Protein AF-A0A381SLM5-F1 (afdb_monomer_lite)

Organism: NCBI:txid408172

Radius of gyration: 14.82 Å; chains: 1; bounding box: 44×28×35 Å

Sequence (134 aa):
MGAHTRVMLLDLLVERSQFGHGGNQEIIRPLAEAGSVEVLLLTPQMQSFEVGERAQSEGEVALTDDDVPHWDDEYGFWQECVVEISGNPVRFRRIAMPMHGDDELTAEWLERLGVDAVYCSGSRRNVSIWEDWM

Foldseek 3Di:
DFDAAEEEEEDCPQPDQDPCDDPNLVVCQVVVLRAEYEYAYEDQVQFDLVLLVVCLPVQWAQDDPVGGPPDDPVHDDDQKDWDQHNNHIYIYGYTYHHDPPDPVSNVVSCVVSVHPYYHYDDDPVVVPDDDPVD

pLDDT: mean 82.96, std 15.77, range [38.12, 96.62]

Secondary structure (DSSP, 8-state):
----EEEEEEE-----SSTT-THHHHHHHHHHHHS-EEEEEE-TTTS-HHHHHHHHHHS--BPPGGG-TT--TTS---SEEEEEETTEEEEEEEBPPP-S--HHHHHHHHHHHT-SEEEEE--TTGGGS--TT-

Structure (mmCIF, N/CA/C/O backbone):
data_AF-A0A381SLM5-F1
#
_entry.id   AF-A0A381SLM5-F1
#
loop_
_atom_site.group_PDB
_atom_site.id
_atom_site.type_symbol
_atom_site.label_atom_id
_atom_site.label_alt_id
_atom_site.label_comp_id
_atom_site.label_asym_id
_atom_site.label_entity_id
_atom_site.label_seq_id
_atom_site.pdbx_PDB_ins_code
_atom_site.Cartn_x
_atom_site.Cartn_y
_atom_site.Cartn_z
_atom_site.occupancy
_atom_site.B_iso_or_equiv
_atom_site.auth_seq_id
_atom_site.auth_comp_id
_atom_site.auth_asym_id
_atom_site.auth_atom_id
_atom_site.pdbx_PDB_model_num
ATOM 1 N N . MET A 1 1 ? -23.415 -6.378 8.366 1.00 38.12 1 MET A N 1
ATOM 2 C CA . MET A 1 1 ? -22.221 -6.601 7.528 1.00 38.12 1 MET A CA 1
ATOM 3 C C . MET A 1 1 ? -21.460 -5.296 7.552 1.00 38.12 1 MET A C 1
ATOM 5 O O . MET A 1 1 ? -21.987 -4.321 7.036 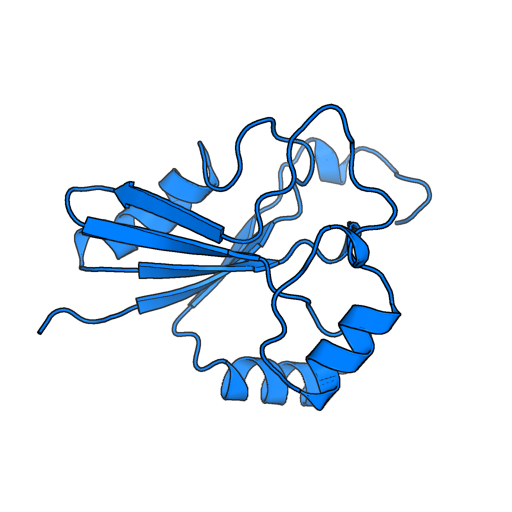1.00 38.12 1 MET A O 1
ATOM 9 N N . GLY A 1 2 ? -20.362 -5.230 8.309 1.00 47.19 2 GLY A N 1
ATOM 10 C CA . GLY A 1 2 ? -19.568 -4.002 8.418 1.00 47.19 2 GLY A CA 1
ATOM 11 C C . GLY A 1 2 ? -18.970 -3.645 7.060 1.00 47.19 2 GLY A C 1
ATOM 12 O O . GLY A 1 2 ? -18.698 -4.545 6.267 1.00 47.19 2 GLY A O 1
ATOM 13 N N . ALA A 1 3 ? -18.826 -2.353 6.777 1.00 56.94 3 ALA A N 1
ATOM 14 C CA . ALA A 1 3 ? -18.107 -1.906 5.594 1.00 56.94 3 ALA A CA 1
ATOM 15 C C . ALA A 1 3 ? -16.660 -2.421 5.678 1.00 56.94 3 ALA A C 1
ATOM 17 O O . ALA A 1 3 ? -16.006 -2.272 6.711 1.00 56.94 3 ALA A O 1
ATOM 18 N N . HIS A 1 4 ? -16.200 -3.084 4.619 1.00 83.31 4 HIS A N 1
ATOM 19 C CA . HIS A 1 4 ? -14.795 -3.426 4.442 1.00 83.31 4 HIS A CA 1
ATOM 20 C C . HIS A 1 4 ? -14.141 -2.232 3.757 1.00 83.31 4 HIS A C 1
ATOM 22 O O . HIS A 1 4 ? -14.304 -2.076 2.553 1.00 83.31 4 HIS A O 1
ATOM 28 N N . THR A 1 5 ? -13.477 -1.371 4.528 1.00 94.06 5 THR A N 1
ATOM 29 C CA . THR A 1 5 ? -12.797 -0.194 3.974 1.00 94.06 5 THR A CA 1
ATOM 30 C C . THR A 1 5 ? -11.428 -0.604 3.458 1.00 94.06 5 THR A C 1
ATOM 32 O O . THR A 1 5 ? -10.648 -1.212 4.194 1.00 94.06 5 THR A O 1
ATOM 35 N N . ARG A 1 6 ? -11.112 -0.246 2.219 1.00 95.69 6 ARG A N 1
ATOM 36 C CA . ARG A 1 6 ? -9.828 -0.524 1.586 1.00 95.69 6 ARG A CA 1
ATOM 37 C C . ARG A 1 6 ? -9.034 0.763 1.415 1.00 95.69 6 ARG A C 1
ATOM 39 O O . ARG A 1 6 ? -9.480 1.708 0.777 1.00 95.69 6 ARG A O 1
ATOM 46 N N . VAL A 1 7 ? -7.845 0.812 1.995 1.00 95.38 7 VAL A N 1
ATOM 47 C CA . VAL A 1 7 ? -7.025 2.022 2.087 1.00 95.38 7 VAL A CA 1
ATOM 48 C C . VAL A 1 7 ? -5.678 1.769 1.447 1.00 95.38 7 VAL A C 1
ATOM 50 O O . VAL A 1 7 ? -5.030 0.771 1.744 1.00 95.38 7 VAL A O 1
ATOM 53 N N . MET A 1 8 ? -5.220 2.698 0.620 1.00 94.88 8 MET A N 1
ATOM 54 C CA . MET A 1 8 ? -3.835 2.734 0.172 1.00 94.88 8 MET A CA 1
ATOM 55 C C . MET A 1 8 ? -3.019 3.630 1.099 1.00 94.88 8 MET A C 1
ATOM 57 O O . MET A 1 8 ? -3.410 4.767 1.356 1.00 94.88 8 MET A O 1
ATOM 61 N N . LEU A 1 9 ? -1.888 3.137 1.593 1.00 92.44 9 LEU A N 1
ATOM 62 C CA . LEU A 1 9 ? -0.962 3.899 2.423 1.00 92.44 9 LEU A CA 1
ATOM 63 C C . LEU A 1 9 ? 0.407 3.932 1.744 1.00 92.44 9 LEU A C 1
ATOM 65 O O . LEU A 1 9 ? 1.122 2.933 1.730 1.00 92.44 9 LEU A O 1
ATOM 69 N N . LEU A 1 10 ? 0.766 5.090 1.193 1.00 89.06 10 LEU A N 1
ATOM 70 C CA . LEU A 1 10 ? 2.112 5.359 0.704 1.00 89.06 10 LEU A CA 1
ATOM 71 C C . LEU A 1 10 ? 3.007 5.714 1.889 1.00 89.06 10 LEU A C 1
ATOM 73 O O . LEU A 1 10 ? 2.891 6.803 2.464 1.00 89.06 10 LEU A O 1
ATOM 77 N N . ASP A 1 11 ? 3.886 4.782 2.246 1.00 81.38 11 ASP A N 1
ATOM 78 C CA . ASP A 1 11 ? 4.796 4.913 3.374 1.00 81.38 11 ASP A CA 1
ATOM 79 C C . ASP A 1 11 ? 6.204 5.266 2.892 1.00 81.38 11 ASP A C 1
ATOM 81 O O . ASP A 1 11 ? 6.990 4.434 2.434 1.00 81.38 11 ASP A O 1
ATOM 85 N N . LEU A 1 12 ? 6.535 6.549 3.012 1.00 69.06 12 LEU A N 1
ATOM 86 C CA . LEU A 1 12 ? 7.863 7.053 2.674 1.00 69.06 12 LEU A CA 1
ATOM 87 C C . LEU A 1 12 ? 8.896 6.778 3.788 1.00 69.06 12 LEU A C 1
ATOM 89 O O . LEU A 1 12 ? 10.054 7.175 3.669 1.00 69.06 12 LEU A O 1
ATOM 93 N N . LEU A 1 13 ? 8.498 6.121 4.885 1.00 63.94 13 LEU A N 1
ATOM 94 C CA . LEU A 1 13 ? 9.314 5.855 6.072 1.00 63.94 13 LEU A CA 1
ATOM 95 C C . LEU A 1 13 ? 9.644 4.367 6.186 1.00 63.94 13 LEU A C 1
ATOM 97 O O . LEU A 1 13 ? 9.219 3.683 7.112 1.00 63.94 13 LEU A O 1
ATOM 101 N N . VAL A 1 14 ? 10.439 3.878 5.240 1.00 57.75 14 VAL A N 1
ATOM 102 C CA . VAL A 1 14 ? 10.862 2.472 5.157 1.00 57.75 14 VAL A CA 1
ATOM 103 C C . VAL A 1 14 ? 11.592 1.974 6.405 1.00 57.75 14 VAL A C 1
ATOM 105 O O . VAL A 1 14 ? 11.439 0.813 6.776 1.00 57.75 14 VAL A O 1
ATOM 108 N N . GLU A 1 15 ? 12.344 2.834 7.088 1.00 53.28 15 GLU A N 1
ATOM 109 C CA . GLU A 1 15 ? 13.226 2.434 8.188 1.00 53.28 15 GLU A CA 1
ATOM 110 C C . GLU A 1 15 ? 12.510 2.424 9.543 1.00 53.28 15 GLU A C 1
ATOM 112 O O . GLU A 1 15 ? 12.767 3.246 10.431 1.00 53.28 15 GLU A O 1
ATOM 117 N N . ARG A 1 16 ? 11.569 1.498 9.736 1.00 57.91 16 ARG A N 1
ATOM 118 C CA . ARG A 1 16 ? 11.053 1.206 11.078 1.00 57.91 16 ARG A CA 1
ATOM 119 C C . ARG A 1 16 ? 11.064 -0.281 11.356 1.00 57.91 16 ARG A C 1
ATOM 121 O O . ARG A 1 16 ? 10.565 -1.085 10.581 1.00 57.91 16 ARG A O 1
ATOM 128 N N . SER A 1 17 ? 11.513 -0.599 12.564 1.00 50.19 17 SER A N 1
ATOM 129 C CA . SER A 1 17 ? 11.622 -1.943 13.125 1.00 50.19 17 SER A CA 1
ATOM 130 C C . SER A 1 17 ? 10.312 -2.732 13.239 1.00 50.19 17 SER A C 1
ATOM 132 O O . SER A 1 17 ? 10.332 -3.884 13.672 1.00 50.19 17 SER A O 1
ATOM 134 N N . GLN A 1 18 ? 9.162 -2.133 12.903 1.00 53.09 18 GLN A N 1
ATOM 135 C CA . GLN A 1 18 ? 7.843 -2.739 13.073 1.00 53.09 18 GLN A CA 1
ATOM 136 C C . GLN A 1 18 ? 6.883 -2.322 11.948 1.00 53.09 18 GLN A C 1
ATOM 138 O O . GLN A 1 18 ? 6.315 -1.226 11.951 1.00 53.09 18 GLN A O 1
ATOM 143 N N . PHE A 1 19 ? 6.680 -3.231 10.994 1.00 54.81 19 PHE A N 1
ATOM 144 C CA . PHE A 1 19 ? 5.686 -3.124 9.927 1.00 54.81 19 PHE A CA 1
ATOM 145 C C . PHE A 1 19 ? 4.273 -2.884 10.483 1.00 54.81 19 PHE A C 1
ATOM 147 O O . PHE A 1 19 ? 3.822 -3.592 11.384 1.00 54.81 19 PHE A O 1
ATOM 154 N N . GLY A 1 20 ? 3.568 -1.877 9.953 1.00 55.00 20 GLY A N 1
ATOM 155 C CA . GLY A 1 20 ? 2.192 -1.574 10.361 1.00 55.00 20 GLY A CA 1
ATOM 156 C C . GLY A 1 20 ? 2.051 -1.153 11.829 1.00 55.00 20 GLY A C 1
ATOM 157 O O . GLY A 1 20 ? 1.003 -1.397 12.421 1.00 55.00 20 GLY A O 1
ATOM 158 N N . HIS A 1 21 ? 3.085 -0.559 12.440 1.00 66.25 21 HIS A N 1
ATOM 159 C CA . HIS A 1 21 ? 3.086 -0.146 13.850 1.00 66.25 21 HIS A CA 1
ATOM 160 C C . HIS A 1 21 ? 3.303 1.363 14.035 1.00 66.25 21 HIS A C 1
ATOM 162 O O . HIS A 1 21 ? 3.800 2.065 13.152 1.00 66.25 21 HIS A O 1
ATOM 168 N N . GLY A 1 22 ? 2.912 1.885 15.200 1.00 76.69 22 GLY A N 1
ATOM 169 C CA . GLY A 1 22 ? 3.027 3.311 15.516 1.00 76.69 22 GLY A CA 1
ATOM 170 C C . GLY A 1 22 ? 2.154 4.183 14.607 1.00 76.69 22 GLY A C 1
ATOM 171 O O . GLY A 1 22 ? 0.936 4.016 14.575 1.00 76.69 22 GLY A O 1
ATOM 172 N N . GLY A 1 23 ? 2.778 5.093 13.850 1.00 76.62 23 GLY A N 1
ATOM 173 C CA . GLY A 1 23 ? 2.083 6.105 13.039 1.00 76.62 23 GLY A CA 1
ATOM 174 C C . GLY A 1 23 ? 1.097 5.528 12.018 1.00 76.62 23 GLY A C 1
ATOM 175 O O . GLY A 1 23 ? 0.009 6.071 11.857 1.00 76.62 23 GLY A O 1
ATOM 176 N N . ASN A 1 24 ? 1.410 4.382 11.405 1.00 80.94 24 ASN A N 1
ATOM 177 C CA . ASN A 1 24 ? 0.503 3.744 10.443 1.00 80.94 24 ASN A CA 1
ATOM 178 C C . ASN A 1 24 ? -0.796 3.289 11.131 1.00 80.94 24 ASN A C 1
ATOM 180 O O . ASN A 1 24 ? -1.879 3.459 10.581 1.00 80.94 24 ASN A O 1
ATOM 184 N N . GLN A 1 25 ? -0.723 2.792 12.371 1.00 84.56 25 GLN A N 1
ATOM 185 C CA . GLN A 1 25 ? -1.923 2.440 13.140 1.00 84.56 25 GLN A CA 1
ATOM 186 C C . GLN A 1 25 ? -2.701 3.674 13.585 1.00 84.56 25 GLN A C 1
ATOM 188 O O . GLN A 1 25 ? -3.926 3.639 13.604 1.00 84.56 25 GLN A O 1
ATOM 193 N N . GLU A 1 26 ? -2.014 4.760 13.944 1.00 86.62 26 GLU A N 1
ATOM 194 C CA . GLU A 1 26 ? -2.664 6.021 14.319 1.00 86.62 26 GLU A CA 1
ATOM 195 C C . GLU A 1 26 ? -3.464 6.614 13.156 1.00 86.62 26 GLU A C 1
ATOM 197 O O . GLU A 1 26 ? -4.597 7.044 13.364 1.00 86.62 26 GLU A O 1
ATOM 202 N N . ILE A 1 27 ? -2.916 6.565 11.937 1.00 88.00 27 ILE A N 1
ATOM 203 C CA . ILE A 1 27 ? -3.592 7.025 10.716 1.00 88.00 27 ILE A CA 1
ATOM 204 C C . ILE A 1 27 ? -4.822 6.160 10.406 1.00 88.00 27 ILE A C 1
ATOM 206 O O . ILE A 1 27 ? -5.864 6.687 10.024 1.00 88.00 27 ILE A O 1
ATOM 210 N N . ILE A 1 28 ? -4.725 4.840 10.591 1.00 91.38 28 ILE A N 1
ATOM 211 C CA . ILE A 1 28 ? -5.800 3.895 10.247 1.00 91.38 28 ILE A CA 1
ATOM 212 C C . ILE A 1 28 ? -6.875 3.785 11.338 1.00 91.38 28 ILE A C 1
ATOM 214 O O . ILE A 1 28 ? -8.017 3.428 11.042 1.00 91.38 28 ILE A O 1
ATOM 218 N N . ARG A 1 29 ? -6.559 4.122 12.595 1.00 92.00 29 ARG A N 1
ATOM 219 C CA . ARG A 1 29 ? -7.461 3.971 13.749 1.00 92.00 29 ARG A CA 1
ATOM 220 C C . ARG A 1 29 ? -8.872 4.538 13.533 1.00 92.00 29 ARG A C 1
ATOM 222 O O . ARG A 1 29 ? -9.808 3.802 13.835 1.00 92.00 29 ARG A O 1
ATOM 229 N N . PRO A 1 30 ? -9.076 5.756 12.989 1.00 92.06 30 PRO A N 1
ATOM 230 C CA . PRO A 1 30 ? -10.426 6.286 12.782 1.00 92.06 30 PRO A CA 1
ATOM 231 C C . PRO A 1 30 ? -11.276 5.428 11.834 1.00 92.06 30 PRO A C 1
ATOM 233 O O . PRO A 1 30 ? -12.484 5.312 12.018 1.00 92.06 30 PRO A O 1
ATOM 236 N N . LEU A 1 31 ? -10.652 4.795 10.835 1.00 92.56 31 LEU A N 1
ATOM 237 C CA . LEU A 1 31 ? -11.336 3.877 9.922 1.00 92.56 31 LEU A CA 1
ATOM 238 C C . LEU A 1 31 ? -11.599 2.526 10.596 1.00 92.56 31 LEU A C 1
ATOM 240 O O . LEU A 1 31 ? -12.683 1.965 10.448 1.00 92.56 31 LEU A O 1
ATOM 244 N N . ALA A 1 32 ? -10.639 2.040 11.387 1.00 92.75 32 ALA A N 1
ATOM 245 C CA . ALA A 1 32 ? -10.769 0.795 12.140 1.00 92.75 32 ALA A CA 1
ATOM 246 C C . ALA A 1 32 ? -11.846 0.861 13.237 1.00 92.75 32 ALA A C 1
ATOM 248 O O . ALA A 1 32 ? -12.441 -0.152 13.583 1.00 92.75 32 ALA A O 1
ATOM 249 N N . GLU A 1 33 ? -12.147 2.042 13.781 1.00 92.88 33 GLU A N 1
ATOM 250 C CA . GLU A 1 33 ? -13.271 2.237 14.709 1.00 92.88 33 GLU A CA 1
ATOM 251 C C . GLU A 1 33 ? -14.636 2.028 14.036 1.00 92.88 33 GLU A C 1
ATOM 253 O O . GLU A 1 33 ? -15.592 1.617 14.695 1.00 92.88 33 GLU A O 1
ATOM 258 N N . ALA A 1 34 ? -14.729 2.268 12.724 1.00 90.38 34 ALA A N 1
ATOM 259 C CA . ALA A 1 34 ? -15.959 2.106 11.952 1.00 90.38 34 ALA A CA 1
ATOM 260 C C . ALA A 1 34 ? -16.169 0.675 11.420 1.00 90.38 34 ALA A C 1
ATOM 262 O O . ALA A 1 34 ? -17.298 0.304 11.087 1.00 90.38 34 ALA A O 1
ATOM 263 N N . GLY A 1 35 ? -15.113 -0.140 11.339 1.00 90.88 35 GLY A N 1
ATOM 264 C CA . GLY A 1 35 ? -15.188 -1.510 10.839 1.00 90.88 35 GLY A CA 1
ATOM 265 C C . GLY A 1 35 ? -13.825 -2.118 10.518 1.00 90.88 35 GLY A C 1
ATOM 266 O O . GLY A 1 35 ? -12.779 -1.586 10.876 1.00 90.88 35 GLY A O 1
ATOM 267 N N . SER A 1 36 ? -13.832 -3.265 9.841 1.00 92.25 36 SER A N 1
ATOM 268 C CA . SER A 1 36 ? -12.602 -3.906 9.366 1.00 92.25 36 SER A CA 1
ATOM 269 C C . SER A 1 36 ? -11.964 -3.106 8.233 1.00 92.25 36 SER A C 1
ATOM 271 O O . SER A 1 36 ? -12.673 -2.671 7.321 1.00 92.25 36 SER A O 1
ATOM 273 N N . VAL A 1 37 ? -10.636 -3.002 8.248 1.00 95.12 37 VAL A N 1
ATOM 274 C CA . VAL A 1 37 ? -9.873 -2.248 7.246 1.00 95.12 37 VAL A CA 1
ATOM 275 C C . VAL A 1 37 ? -8.842 -3.150 6.579 1.00 95.12 37 VAL A C 1
ATOM 277 O O . VAL A 1 37 ? -8.137 -3.914 7.242 1.00 95.12 37 VAL A O 1
ATOM 280 N N . GLU A 1 38 ? -8.731 -3.043 5.263 1.00 95.88 38 GLU A N 1
ATOM 281 C CA . GLU A 1 38 ? -7.588 -3.537 4.508 1.00 95.88 38 GLU A CA 1
ATOM 282 C C . GLU A 1 38 ? -6.685 -2.362 4.134 1.00 95.88 38 GLU A C 1
ATOM 284 O O . GLU A 1 38 ? -7.149 -1.360 3.599 1.00 95.88 38 GLU A O 1
ATOM 289 N N . VAL A 1 39 ? -5.392 -2.493 4.410 1.00 94.81 39 VAL A N 1
ATOM 290 C CA . VAL A 1 39 ? -4.369 -1.496 4.107 1.00 94.81 39 VAL A CA 1
ATOM 291 C C . VAL A 1 39 ? -3.409 -2.073 3.076 1.00 94.81 39 VAL A C 1
ATOM 293 O O . VAL A 1 39 ? -2.700 -3.041 3.353 1.00 94.81 39 VAL A O 1
ATOM 296 N N . LEU A 1 40 ? -3.367 -1.457 1.899 1.00 95.31 40 LEU A N 1
ATOM 297 C CA . LEU A 1 40 ? -2.364 -1.689 0.867 1.00 95.31 40 LEU A CA 1
ATOM 298 C C . LEU A 1 40 ? -1.192 -0.743 1.127 1.00 95.31 40 LEU A C 1
ATOM 300 O O . LEU A 1 40 ? -1.296 0.461 0.892 1.00 95.31 40 LEU A O 1
ATOM 304 N N . LEU A 1 41 ? -0.102 -1.276 1.668 1.00 91.81 41 LEU A N 1
ATOM 305 C CA . LEU A 1 41 ? 1.100 -0.510 1.966 1.00 91.81 41 LEU A CA 1
ATOM 306 C C . LEU A 1 41 ? 2.004 -0.453 0.735 1.00 91.81 41 LEU A C 1
ATOM 308 O O . LEU A 1 41 ? 2.396 -1.499 0.212 1.00 91.81 41 LEU A O 1
ATOM 312 N N . LEU A 1 42 ? 2.376 0.759 0.332 1.00 91.00 42 LEU A N 1
ATOM 313 C CA . LEU A 1 42 ? 3.327 1.012 -0.744 1.00 91.00 42 LEU A CA 1
ATOM 314 C C . LEU A 1 42 ? 4.645 1.530 -0.178 1.00 91.00 42 LEU A C 1
ATOM 316 O O . LEU A 1 42 ? 4.653 2.473 0.613 1.00 91.00 42 LEU A O 1
ATOM 320 N N . THR A 1 43 ? 5.749 0.948 -0.641 1.00 87.25 43 THR A N 1
ATOM 321 C CA . THR A 1 43 ? 7.119 1.409 -0.367 1.00 87.25 43 THR A CA 1
ATOM 322 C C . THR A 1 43 ? 7.927 1.432 -1.672 1.00 87.25 43 THR A C 1
ATOM 324 O O . THR A 1 43 ? 8.822 0.598 -1.845 1.00 87.25 43 THR A O 1
ATOM 327 N N . PRO A 1 44 ? 7.591 2.330 -2.624 1.00 86.94 44 PRO A N 1
ATOM 328 C CA . PRO A 1 44 ? 8.159 2.333 -3.976 1.00 86.94 44 PRO A CA 1
ATOM 329 C C . PRO A 1 44 ? 9.680 2.546 -4.022 1.00 86.94 44 PRO A C 1
ATOM 331 O O . PRO A 1 44 ? 10.342 2.113 -4.953 1.00 86.94 44 PRO A O 1
ATOM 334 N N . GLN A 1 45 ? 10.261 3.174 -3.005 1.00 82.56 45 GLN A N 1
ATOM 335 C CA . GLN A 1 45 ? 11.706 3.365 -2.885 1.00 82.56 45 GLN A CA 1
ATOM 336 C C . GLN A 1 45 ? 12.475 2.063 -2.600 1.00 82.56 45 GLN A C 1
ATOM 338 O O . GLN A 1 45 ? 13.686 2.024 -2.782 1.00 82.56 45 GLN A O 1
ATOM 343 N N . MET A 1 46 ? 11.790 1.004 -2.149 1.00 85.56 46 MET A N 1
ATOM 344 C CA . MET A 1 46 ? 12.421 -0.292 -1.866 1.00 85.56 46 MET A CA 1
ATOM 345 C C . MET A 1 46 ? 12.266 -1.292 -2.987 1.00 85.56 46 MET A C 1
ATOM 347 O O . MET A 1 46 ? 13.038 -2.242 -3.036 1.00 85.56 46 MET A O 1
ATOM 351 N N . GLN A 1 47 ? 11.249 -1.128 -3.829 1.00 90.56 47 GLN A N 1
ATOM 352 C CA . GLN A 1 47 ? 10.909 -2.127 -4.827 1.00 90.56 47 GLN A CA 1
ATOM 353 C C . GLN A 1 47 ? 11.824 -2.041 -6.052 1.00 90.56 47 GLN A C 1
ATOM 355 O O . GLN A 1 47 ? 12.342 -0.981 -6.405 1.00 90.56 47 GLN A O 1
ATOM 360 N N . SER A 1 48 ? 11.965 -3.158 -6.753 1.00 93.19 48 SER A N 1
ATOM 361 C CA . SER A 1 48 ? 12.616 -3.198 -8.054 1.00 93.19 48 SER A CA 1
ATOM 362 C C . SER A 1 48 ? 11.761 -2.527 -9.140 1.00 93.19 48 SER A C 1
ATOM 364 O O . SER A 1 48 ? 10.538 -2.391 -9.040 1.00 93.19 48 SER A O 1
ATOM 366 N N . PHE A 1 49 ? 12.409 -2.134 -10.238 1.00 92.50 49 PHE A N 1
ATOM 367 C CA . PHE A 1 49 ? 11.699 -1.656 -11.425 1.00 92.50 49 PHE A CA 1
ATOM 368 C C . PHE A 1 49 ? 10.812 -2.758 -12.038 1.00 92.50 49 PHE A C 1
ATOM 370 O O . PHE A 1 49 ? 9.687 -2.493 -12.451 1.00 92.50 49 PHE A O 1
ATOM 377 N N . GLU A 1 50 ? 11.283 -4.010 -12.027 1.00 94.88 50 GLU A N 1
ATOM 378 C CA . GLU A 1 50 ? 10.578 -5.165 -12.600 1.00 94.88 50 GLU A CA 1
ATOM 379 C C . GLU A 1 50 ? 9.218 -5.413 -11.937 1.00 94.88 50 GLU A C 1
ATOM 381 O O . GLU A 1 50 ? 8.216 -5.608 -12.628 1.00 94.88 50 GLU A O 1
ATOM 386 N N . VAL A 1 51 ? 9.140 -5.350 -10.605 1.00 95.88 51 VAL A N 1
ATOM 387 C CA . VAL A 1 51 ? 7.850 -5.516 -9.924 1.00 95.88 51 VAL A CA 1
ATOM 388 C C . VAL A 1 51 ? 6.920 -4.316 -10.153 1.00 95.88 51 VAL A C 1
ATOM 390 O O . VAL A 1 51 ? 5.700 -4.470 -10.147 1.00 95.88 51 VAL A O 1
ATOM 393 N N . GLY A 1 52 ? 7.476 -3.134 -10.444 1.00 94.88 52 GLY A N 1
ATOM 394 C CA . GLY A 1 52 ? 6.711 -1.957 -10.864 1.00 94.88 52 GLY A CA 1
ATOM 395 C C . GLY A 1 52 ? 6.027 -2.138 -12.224 1.00 94.88 52 GLY A C 1
ATOM 396 O O . GLY A 1 52 ? 4.853 -1.793 -12.370 1.00 94.88 52 GLY A O 1
ATOM 397 N N . GLU A 1 53 ? 6.711 -2.745 -13.199 1.00 94.12 53 GLU A N 1
ATOM 398 C CA . GLU A 1 53 ? 6.119 -3.131 -14.495 1.00 94.12 53 GLU A CA 1
ATOM 399 C C . GLU A 1 53 ? 4.965 -4.122 -14.321 1.00 94.12 53 GLU A C 1
ATOM 401 O O . GLU A 1 53 ? 3.898 -4.011 -14.941 1.00 94.12 53 GLU A O 1
ATOM 406 N N . ARG A 1 54 ? 5.170 -5.102 -13.436 1.00 95.25 54 ARG A N 1
ATOM 407 C CA . ARG A 1 54 ? 4.147 -6.091 -13.097 1.00 95.25 54 ARG A CA 1
ATOM 408 C C . ARG A 1 54 ? 2.946 -5.421 -12.441 1.00 95.25 54 ARG A C 1
ATOM 410 O O . ARG A 1 54 ? 1.826 -5.675 -12.860 1.00 95.25 54 ARG A O 1
ATOM 417 N N . ALA A 1 55 ? 3.150 -4.508 -11.491 1.00 95.25 55 ALA A N 1
ATOM 418 C CA . ALA A 1 55 ? 2.058 -3.749 -10.877 1.00 95.25 55 ALA A CA 1
ATOM 419 C C . ALA A 1 55 ? 1.259 -2.938 -11.910 1.00 95.25 55 ALA A C 1
ATOM 421 O O . ALA A 1 55 ? 0.029 -2.938 -11.880 1.00 95.25 55 ALA A O 1
ATOM 422 N N . GLN A 1 56 ? 1.936 -2.302 -12.871 1.00 93.12 56 GLN A N 1
ATOM 423 C CA . GLN A 1 56 ? 1.268 -1.544 -13.931 1.00 93.12 56 GLN A CA 1
ATOM 424 C C . GLN A 1 56 ? 0.359 -2.425 -14.803 1.00 93.12 56 GLN A C 1
ATOM 426 O O . GLN A 1 56 ? -0.760 -2.034 -15.146 1.00 93.12 56 GLN A O 1
ATOM 431 N N . SER A 1 57 ? 0.836 -3.611 -15.179 1.00 91.75 57 SER A N 1
ATOM 432 C CA . SER A 1 57 ? 0.124 -4.517 -16.087 1.00 91.75 57 SER A CA 1
ATOM 433 C C . SER A 1 57 ? -0.920 -5.377 -15.356 1.00 91.75 57 SER A C 1
ATOM 435 O O . SER A 1 57 ? -2.100 -5.412 -15.728 1.00 91.75 57 SER A O 1
ATOM 437 N N . GLU A 1 58 ? -0.523 -6.023 -14.266 1.00 93.88 58 GLU A N 1
ATOM 438 C CA . GLU A 1 58 ? -1.316 -6.989 -13.499 1.00 93.88 58 GLU A CA 1
ATOM 439 C C . GLU A 1 58 ? -2.220 -6.323 -12.444 1.00 93.88 58 GLU A C 1
ATOM 441 O O . GLU A 1 58 ? -3.258 -6.881 -12.079 1.00 93.88 58 GLU A O 1
ATOM 446 N N . GLY A 1 59 ? -1.916 -5.090 -12.026 1.00 93.88 59 GLY A N 1
ATOM 447 C CA . GLY A 1 59 ? -2.668 -4.345 -11.019 1.00 93.88 59 GLY A CA 1
ATOM 448 C C . GLY A 1 59 ? -2.148 -4.605 -9.608 1.00 93.88 59 GLY A C 1
ATOM 449 O O . GLY A 1 59 ? -1.137 -4.047 -9.184 1.00 93.88 59 GLY A O 1
ATOM 450 N N . GLU A 1 60 ? -2.865 -5.433 -8.854 1.00 95.19 60 GLU A N 1
ATOM 451 C CA . GLU A 1 60 ? -2.508 -5.756 -7.475 1.00 95.19 60 GLU A CA 1
ATOM 452 C C . GLU A 1 60 ? -1.458 -6.871 -7.420 1.00 95.19 60 GLU A C 1
ATOM 454 O O . GLU A 1 60 ? -1.785 -8.053 -7.519 1.00 95.19 60 GLU A O 1
ATOM 459 N N . VAL A 1 61 ? -0.198 -6.492 -7.222 1.00 96.62 61 VAL A N 1
ATOM 460 C CA . VAL A 1 61 ? 0.923 -7.433 -7.107 1.00 96.62 61 VAL A CA 1
ATOM 461 C C . VAL A 1 61 ? 1.478 -7.375 -5.692 1.00 96.62 61 VAL A C 1
ATOM 463 O O . VAL A 1 61 ? 1.943 -6.326 -5.255 1.00 96.62 61 VAL A O 1
ATOM 466 N N . ALA A 1 62 ? 1.420 -8.488 -4.959 1.00 95.50 62 ALA A N 1
ATOM 467 C CA . ALA A 1 62 ? 2.041 -8.581 -3.640 1.00 95.50 62 ALA A CA 1
ATOM 468 C C . ALA A 1 62 ? 3.569 -8.536 -3.768 1.00 95.50 62 ALA A C 1
ATOM 470 O O . ALA A 1 62 ? 4.120 -9.238 -4.612 1.00 95.50 62 ALA A O 1
ATOM 471 N N . LEU A 1 63 ? 4.226 -7.740 -2.921 1.00 94.06 63 LEU A N 1
ATOM 472 C CA . LEU A 1 63 ? 5.690 -7.694 -2.861 1.00 94.06 63 LEU A CA 1
ATOM 473 C C . LEU A 1 63 ? 6.232 -8.911 -2.112 1.00 94.06 63 LEU A C 1
ATOM 475 O O . LEU A 1 63 ? 5.744 -9.226 -1.021 1.00 94.06 63 LEU A O 1
ATOM 479 N N . THR A 1 64 ? 7.276 -9.528 -2.651 1.00 93.88 64 THR A N 1
ATOM 480 C CA . THR A 1 64 ? 8.121 -10.492 -1.936 1.00 93.88 64 THR A CA 1
ATOM 481 C C . THR A 1 64 ? 9.449 -9.858 -1.520 1.00 93.88 64 THR A C 1
ATOM 483 O O . THR A 1 64 ? 9.748 -8.717 -1.868 1.00 93.88 64 THR A O 1
ATOM 486 N N . ASP A 1 65 ? 10.245 -10.589 -0.747 1.00 91.00 65 ASP A N 1
ATOM 487 C CA . ASP A 1 65 ? 11.616 -10.214 -0.388 1.00 91.00 65 ASP A CA 1
ATOM 488 C C . ASP A 1 65 ? 12.518 -10.070 -1.626 1.00 91.00 65 ASP A C 1
ATOM 490 O O . ASP A 1 65 ? 13.274 -9.107 -1.723 1.00 91.00 65 ASP A O 1
ATOM 494 N N . ASP A 1 66 ? 12.356 -10.947 -2.621 1.00 93.06 66 ASP A N 1
ATOM 495 C CA . ASP A 1 66 ? 13.055 -10.841 -3.914 1.00 93.06 66 ASP A CA 1
ATOM 496 C C . ASP A 1 66 ? 12.761 -9.525 -4.667 1.00 93.06 66 ASP A C 1
ATOM 498 O O . ASP A 1 66 ? 13.580 -9.053 -5.460 1.00 93.06 66 ASP A O 1
ATOM 502 N N . ASP A 1 67 ? 11.602 -8.907 -4.418 1.00 94.25 67 ASP A N 1
ATOM 503 C CA . ASP A 1 67 ? 11.185 -7.677 -5.089 1.00 94.25 67 ASP A CA 1
ATOM 504 C C . ASP A 1 67 ? 11.788 -6.414 -4.449 1.00 94.25 67 ASP A C 1
ATOM 506 O O . ASP A 1 67 ? 11.620 -5.325 -5.004 1.00 94.25 67 ASP A O 1
ATOM 510 N N . VAL A 1 68 ? 12.475 -6.526 -3.302 1.00 90.50 68 VAL A N 1
ATOM 511 C CA . VAL A 1 68 ? 13.027 -5.395 -2.537 1.00 90.50 68 VAL A CA 1
ATOM 512 C C . VAL A 1 68 ? 14.559 -5.463 -2.401 1.00 90.50 68 VAL A C 1
ATOM 514 O O . VAL A 1 68 ? 15.085 -5.709 -1.318 1.00 90.50 68 VAL A O 1
ATOM 517 N N . PRO A 1 69 ? 15.325 -5.203 -3.478 1.00 88.69 69 PRO A N 1
ATOM 518 C CA . PRO A 1 69 ? 16.767 -5.491 -3.543 1.00 88.69 69 PRO A CA 1
ATOM 519 C C . PRO A 1 69 ? 17.642 -4.690 -2.566 1.00 88.69 69 PRO A C 1
ATOM 521 O O . PRO A 1 69 ? 18.821 -5.000 -2.398 1.00 88.69 69 PRO A O 1
ATOM 524 N N . HIS A 1 70 ? 17.093 -3.640 -1.957 1.00 82.81 70 HIS A N 1
ATOM 525 C CA . HIS A 1 70 ? 17.782 -2.776 -0.998 1.00 82.81 70 HIS A CA 1
ATOM 526 C C . HIS A 1 70 ? 17.230 -2.915 0.423 1.00 82.81 70 HIS A C 1
ATOM 528 O O . HIS A 1 70 ? 17.453 -2.035 1.251 1.00 82.81 70 HIS A O 1
ATOM 534 N N . TRP A 1 71 ? 16.474 -3.982 0.698 1.00 83.81 71 TRP A N 1
ATOM 535 C CA . TRP A 1 71 ? 15.933 -4.240 2.025 1.00 83.81 71 TRP A CA 1
ATOM 536 C C . TRP A 1 71 ? 17.042 -4.365 3.073 1.00 83.81 71 TRP A C 1
ATOM 538 O O . TRP A 1 71 ? 18.076 -4.985 2.836 1.00 83.81 71 TRP A O 1
ATOM 548 N N . ASP A 1 72 ? 16.815 -3.755 4.234 1.00 78.25 72 ASP A N 1
ATOM 549 C CA . ASP A 1 72 ? 17.718 -3.859 5.372 1.00 78.25 72 ASP A CA 1
ATOM 550 C C . ASP A 1 72 ? 17.446 -5.165 6.131 1.00 78.25 72 ASP A C 1
ATOM 552 O O . ASP A 1 72 ? 16.422 -5.310 6.808 1.00 78.25 72 ASP A O 1
ATOM 556 N N . ASP A 1 73 ? 18.380 -6.110 6.022 1.00 76.69 73 ASP A N 1
ATOM 557 C CA . ASP A 1 73 ? 18.322 -7.421 6.676 1.00 76.69 73 ASP A CA 1
ATOM 558 C C . ASP A 1 73 ? 18.384 -7.348 8.216 1.00 76.69 73 ASP A C 1
ATOM 560 O O . ASP A 1 73 ? 18.183 -8.366 8.888 1.00 76.69 73 ASP A O 1
ATOM 564 N N . GLU A 1 74 ? 18.620 -6.170 8.813 1.00 76.38 74 GLU A N 1
ATOM 565 C CA . GLU A 1 74 ? 18.423 -5.970 10.255 1.00 76.38 74 GLU A CA 1
ATOM 566 C C . GLU A 1 74 ? 16.964 -6.220 10.684 1.00 76.38 74 GLU A C 1
ATOM 568 O O . GLU A 1 74 ? 16.704 -6.559 11.846 1.00 76.38 74 GLU A O 1
ATOM 573 N N . TYR A 1 75 ? 16.007 -6.118 9.753 1.00 73.88 75 TYR A N 1
ATOM 574 C CA . TYR A 1 75 ? 14.586 -6.344 9.997 1.00 73.88 75 TYR A CA 1
ATOM 575 C C . TYR A 1 75 ? 14.004 -7.398 9.058 1.00 73.88 75 TYR A C 1
ATOM 577 O O . TYR A 1 75 ? 14.264 -7.420 7.859 1.00 73.88 75 TYR A O 1
ATOM 585 N N . GLY A 1 76 ? 13.122 -8.248 9.592 1.00 79.62 76 GLY A N 1
ATOM 586 C CA . GLY A 1 76 ? 12.399 -9.214 8.769 1.00 79.62 76 GLY A CA 1
ATOM 587 C C . GLY A 1 76 ? 11.524 -8.523 7.721 1.00 79.62 76 GLY A C 1
ATOM 588 O O . GLY A 1 76 ? 10.853 -7.534 8.010 1.00 79.62 76 GLY A O 1
ATOM 589 N N . PHE A 1 77 ? 11.489 -9.062 6.507 1.00 84.88 77 PHE A N 1
ATOM 590 C CA . PHE A 1 77 ? 10.492 -8.660 5.526 1.00 84.88 77 PHE A CA 1
ATOM 591 C C . PHE A 1 77 ? 9.122 -9.249 5.901 1.00 84.88 77 PHE A C 1
ATOM 593 O O . PHE A 1 77 ? 8.990 -10.447 6.161 1.00 84.88 77 PHE A O 1
ATOM 600 N N . TRP A 1 78 ? 8.081 -8.413 5.911 1.00 86.19 78 TRP A N 1
ATOM 601 C CA . TRP A 1 78 ? 6.696 -8.849 6.111 1.00 86.19 78 TRP A CA 1
ATOM 602 C C . TRP A 1 78 ? 5.851 -8.472 4.901 1.00 86.19 78 TRP A C 1
ATOM 604 O O . TRP A 1 78 ? 5.546 -7.296 4.697 1.00 86.19 78 TRP A O 1
ATOM 614 N N . GLN A 1 79 ? 5.433 -9.482 4.139 1.00 90.00 79 GLN A N 1
ATOM 615 C CA . GLN A 1 79 ? 4.488 -9.319 3.035 1.00 90.00 79 GLN A CA 1
ATOM 616 C C . GLN A 1 79 ? 3.094 -8.927 3.543 1.00 90.00 79 GLN A C 1
ATOM 618 O O . GLN A 1 79 ? 2.449 -8.042 2.982 1.00 90.00 79 GLN A O 1
ATOM 623 N N . GLU A 1 80 ? 2.618 -9.566 4.614 1.00 92.06 80 GLU A N 1
ATOM 624 C CA . GLU A 1 80 ? 1.345 -9.228 5.246 1.00 92.06 80 GLU A CA 1
ATOM 625 C C . GLU A 1 80 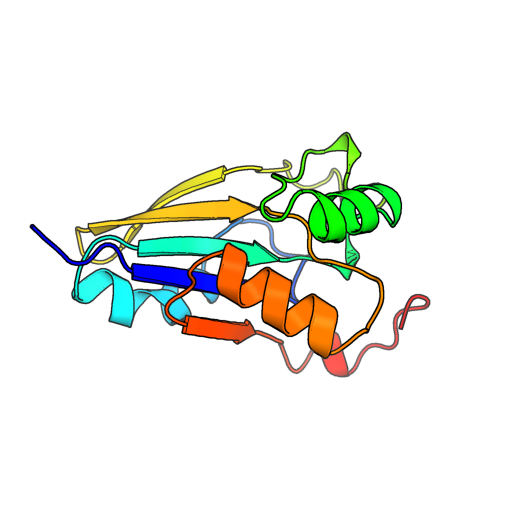? 1.377 -9.397 6.765 1.00 92.06 80 GLU A C 1
ATOM 627 O O . GLU A 1 80 ? 2.151 -10.182 7.315 1.00 92.06 80 GLU A O 1
ATOM 632 N N . CYS A 1 81 ? 0.492 -8.675 7.450 1.00 89.12 81 CYS A N 1
ATOM 633 C CA . CYS A 1 81 ? 0.173 -8.923 8.849 1.00 89.12 81 CYS A CA 1
ATOM 634 C C . CYS A 1 81 ? -1.276 -8.525 9.156 1.00 89.12 81 CYS A C 1
ATOM 636 O O . CYS A 1 81 ? -1.899 -7.741 8.437 1.00 89.12 81 CYS A O 1
ATOM 638 N N . VAL A 1 82 ? -1.823 -9.065 10.244 1.00 92.00 82 VAL A N 1
ATOM 639 C CA . VAL A 1 82 ? -3.126 -8.655 10.776 1.00 92.00 82 VAL A CA 1
ATOM 640 C C . VAL A 1 82 ? -2.923 -8.150 12.193 1.00 92.00 82 VAL A C 1
ATOM 642 O O . VAL A 1 82 ? -2.305 -8.824 13.015 1.00 92.00 82 VAL A O 1
ATOM 645 N N . VAL A 1 83 ? -3.456 -6.966 12.470 1.00 91.00 83 VAL A N 1
ATOM 646 C CA . VAL A 1 83 ? -3.404 -6.321 13.781 1.00 91.00 83 VAL A CA 1
ATOM 647 C C . VAL A 1 83 ? -4.825 -6.001 14.219 1.00 91.00 83 VAL A C 1
ATOM 649 O O . VAL A 1 83 ? -5.656 -5.597 13.410 1.00 91.00 83 VAL A O 1
ATOM 652 N N . GLU A 1 84 ? -5.122 -6.175 15.502 1.00 92.19 84 GLU A N 1
ATOM 653 C CA . GLU A 1 84 ? -6.381 -5.701 16.073 1.00 92.19 84 GLU A CA 1
ATOM 654 C C . GLU A 1 84 ? -6.253 -4.216 16.439 1.00 92.19 84 GLU A C 1
ATOM 656 O O . GLU A 1 84 ? -5.395 -3.836 17.238 1.00 92.19 84 GLU A O 1
ATOM 661 N N . ILE A 1 85 ? -7.104 -3.368 15.859 1.00 91.19 85 ILE A N 1
ATOM 662 C CA . ILE A 1 85 ? -7.173 -1.936 16.166 1.00 91.19 85 ILE A CA 1
ATOM 663 C C . ILE A 1 85 ? -8.613 -1.607 16.545 1.00 91.19 85 ILE A C 1
ATOM 665 O O . ILE A 1 85 ? -9.541 -1.853 15.781 1.00 91.19 85 ILE A O 1
ATOM 669 N N . SER A 1 86 ? -8.803 -1.059 17.748 1.00 90.31 86 SER A N 1
ATOM 670 C CA . SER A 1 86 ? -10.128 -0.693 18.272 1.00 90.31 86 SER A CA 1
ATOM 671 C C . SER A 1 86 ? -11.142 -1.856 18.259 1.00 90.31 86 SER A C 1
ATOM 673 O O . SER A 1 86 ? -12.334 -1.641 18.066 1.00 90.31 86 SER A O 1
ATOM 675 N N . GLY A 1 87 ? -10.671 -3.094 18.464 1.00 91.38 87 GLY A N 1
ATOM 676 C CA . GLY A 1 87 ? -11.502 -4.304 18.462 1.00 91.38 87 GLY A CA 1
ATOM 677 C C . GLY A 1 87 ? -11.861 -4.845 17.074 1.00 91.38 87 GLY A C 1
ATOM 678 O O . GLY A 1 87 ? -12.564 -5.850 16.986 1.00 91.38 87 GLY A O 1
ATOM 679 N N . ASN A 1 88 ? -11.384 -4.215 15.994 1.00 92.75 88 ASN A N 1
ATOM 680 C CA . ASN A 1 88 ? -11.591 -4.669 14.621 1.00 92.75 88 ASN A CA 1
ATOM 681 C C . ASN A 1 88 ? -10.274 -5.152 13.990 1.00 92.75 88 ASN A C 1
ATOM 683 O O . ASN A 1 88 ? -9.209 -4.586 14.256 1.00 92.75 88 ASN A O 1
ATOM 687 N N . PRO A 1 89 ? -10.318 -6.188 13.132 1.00 92.31 89 PRO A N 1
ATOM 688 C CA . PRO A 1 89 ? -9.137 -6.645 12.419 1.00 92.31 89 PRO A CA 1
ATOM 689 C C . PRO A 1 89 ? -8.757 -5.652 11.318 1.00 92.31 89 PRO A C 1
ATOM 691 O O . PRO A 1 89 ? -9.584 -5.276 10.481 1.00 92.31 89 PRO A O 1
ATOM 694 N N . VAL A 1 90 ? -7.479 -5.285 11.295 1.00 93.38 90 VAL A N 1
ATOM 695 C CA . VAL A 1 90 ? -6.852 -4.499 10.237 1.00 93.38 90 VAL A CA 1
ATOM 696 C C . VAL A 1 90 ? -5.781 -5.350 9.573 1.00 93.38 90 VAL A C 1
ATOM 698 O O . VAL A 1 90 ? -4.827 -5.778 10.225 1.00 93.38 90 VAL A O 1
ATOM 701 N N . ARG A 1 91 ? -5.944 -5.620 8.277 1.00 94.44 91 ARG A N 1
ATOM 702 C CA . ARG A 1 91 ? -4.977 -6.386 7.483 1.00 94.44 91 ARG A CA 1
ATOM 703 C C . ARG A 1 91 ? -4.078 -5.426 6.720 1.00 94.44 91 ARG A C 1
ATOM 705 O O . ARG A 1 91 ? -4.572 -4.680 5.886 1.00 94.44 91 ARG A O 1
ATOM 712 N N . PHE A 1 92 ? -2.777 -5.488 6.962 1.00 92.50 92 PHE A N 1
ATOM 713 C CA . PHE A 1 92 ? -1.767 -4.791 6.172 1.00 92.50 92 PHE A CA 1
ATOM 714 C C . PHE A 1 92 ? -1.177 -5.754 5.144 1.00 92.50 92 PHE A C 1
ATOM 716 O O . PHE A 1 92 ? -0.793 -6.867 5.504 1.00 92.50 92 PHE A O 1
ATOM 723 N N . ARG A 1 93 ? -1.078 -5.327 3.884 1.00 94.06 93 ARG A N 1
ATOM 724 C CA . ARG A 1 93 ? -0.421 -6.068 2.799 1.00 94.06 93 ARG A CA 1
ATOM 725 C C . ARG A 1 93 ? 0.513 -5.148 2.032 1.00 94.06 93 ARG A C 1
ATOM 727 O O . ARG A 1 93 ? 0.096 -4.065 1.632 1.00 94.06 93 ARG A O 1
ATOM 734 N N . ARG A 1 94 ? 1.756 -5.573 1.816 1.00 92.56 94 ARG A N 1
ATOM 735 C CA . ARG A 1 94 ? 2.685 -4.895 0.910 1.00 92.56 94 ARG A CA 1
ATOM 736 C C . ARG A 1 94 ? 2.337 -5.248 -0.523 1.00 92.56 94 ARG A C 1
ATOM 738 O O . ARG A 1 94 ? 2.292 -6.428 -0.873 1.00 92.56 94 ARG A O 1
ATOM 745 N N . ILE A 1 95 ? 2.125 -4.227 -1.340 1.00 95.56 95 ILE A N 1
ATOM 746 C CA . ILE A 1 95 ? 1.954 -4.388 -2.781 1.00 95.56 95 ILE A CA 1
ATOM 747 C C . ILE A 1 95 ? 2.917 -3.468 -3.525 1.00 95.56 95 ILE A C 1
ATOM 749 O O . ILE A 1 95 ? 3.367 -2.456 -2.984 1.00 95.56 95 ILE A O 1
ATOM 753 N N . ALA A 1 96 ? 3.233 -3.836 -4.758 1.00 95.19 96 ALA A N 1
ATOM 754 C CA . ALA A 1 96 ? 4.066 -3.036 -5.633 1.00 95.19 96 ALA A CA 1
ATOM 755 C C . ALA A 1 96 ? 3.276 -1.851 -6.201 1.00 95.19 96 ALA A C 1
ATOM 757 O O . ALA A 1 96 ? 2.073 -1.947 -6.454 1.00 95.19 96 ALA A O 1
ATOM 758 N N . MET A 1 97 ? 3.973 -0.736 -6.406 1.00 94.12 97 MET A N 1
ATOM 759 C CA . MET A 1 97 ? 3.461 0.470 -7.048 1.00 94.12 97 MET A CA 1
ATOM 760 C C . MET A 1 97 ? 3.965 0.548 -8.500 1.00 94.12 97 MET A C 1
ATOM 762 O O . MET A 1 97 ? 5.124 0.214 -8.753 1.00 94.12 97 MET A O 1
ATOM 76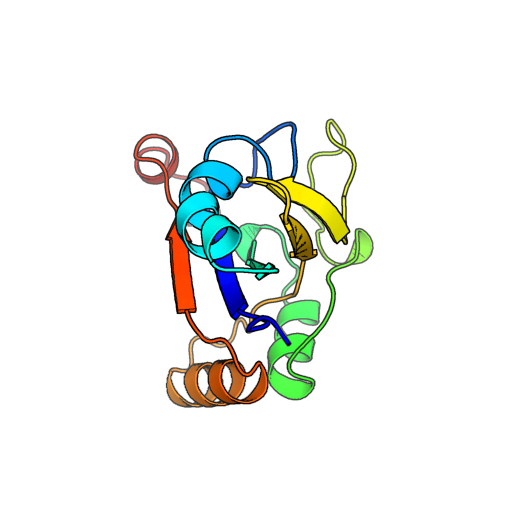6 N N . PRO A 1 98 ? 3.154 1.002 -9.468 1.00 93.81 98 PRO A N 1
ATOM 767 C CA . PRO A 1 98 ? 3.638 1.302 -10.813 1.00 93.81 98 PRO A CA 1
ATOM 768 C C . PRO A 1 98 ? 4.737 2.377 -10.817 1.00 93.81 98 PRO A C 1
ATOM 770 O O . PRO A 1 98 ? 4.672 3.333 -10.046 1.00 93.81 98 PRO A O 1
ATOM 773 N N . MET A 1 99 ? 5.730 2.247 -11.706 1.00 84.50 99 MET A N 1
ATOM 774 C CA . MET A 1 99 ? 6.927 3.116 -11.736 1.00 84.50 99 MET A CA 1
ATOM 775 C C . MET A 1 99 ? 7.015 4.042 -12.964 1.00 84.50 99 MET A C 1
ATOM 777 O O . MET A 1 99 ? 7.981 4.789 -13.100 1.00 84.50 99 MET A O 1
ATOM 781 N N . HIS A 1 100 ? 6.018 4.025 -13.856 1.00 75.94 100 HIS A N 1
ATOM 782 C CA . HIS A 1 100 ? 6.062 4.755 -15.135 1.00 75.94 100 HIS A CA 1
ATOM 783 C C . HIS A 1 100 ? 5.785 6.257 -15.039 1.00 75.94 100 HIS A C 1
ATOM 785 O O . HIS A 1 100 ? 6.082 6.986 -15.982 1.00 75.94 100 HIS A O 1
ATOM 791 N N . GLY A 1 101 ? 5.229 6.731 -13.918 1.00 72.12 101 GLY A N 1
ATOM 792 C CA . GLY A 1 101 ? 4.931 8.155 -13.714 1.00 72.12 101 GLY A CA 1
ATOM 793 C C . GLY A 1 101 ? 3.893 8.730 -14.687 1.00 72.12 101 GLY A C 1
ATOM 794 O O . GLY A 1 101 ? 3.886 9.936 -14.916 1.00 72.12 101 GLY A O 1
ATOM 795 N N . ASP A 1 102 ? 3.052 7.878 -15.276 1.00 89.06 102 ASP A N 1
ATOM 796 C CA . ASP A 1 102 ? 1.943 8.280 -16.139 1.00 89.06 102 ASP A CA 1
ATOM 797 C C . ASP A 1 102 ? 0.662 8.414 -15.301 1.00 89.06 102 ASP A C 1
ATOM 799 O O . ASP A 1 102 ? 0.236 7.467 -14.628 1.00 89.06 102 AS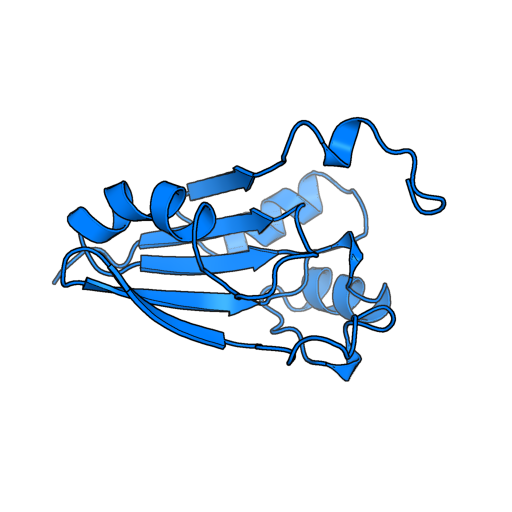P A O 1
ATOM 803 N N . ASP A 1 103 ? 0.074 9.611 -15.306 1.00 90.12 103 ASP A N 1
ATOM 804 C CA . ASP A 1 103 ? -1.089 9.950 -14.480 1.00 90.12 103 ASP A CA 1
ATOM 805 C C . ASP A 1 103 ? -2.344 9.158 -14.880 1.00 90.12 103 ASP A C 1
ATOM 807 O O . ASP A 1 103 ? -3.112 8.754 -14.005 1.00 90.12 103 ASP A O 1
ATOM 811 N N . GLU A 1 104 ? -2.554 8.908 -16.178 1.00 92.69 104 GLU A N 1
ATOM 812 C CA . GLU A 1 104 ? -3.715 8.157 -16.673 1.00 92.69 104 GLU A CA 1
ATOM 813 C C . GLU A 1 104 ? -3.598 6.690 -16.255 1.00 92.69 104 GLU A C 1
ATOM 815 O O . GLU A 1 104 ? -4.516 6.130 -15.653 1.00 92.69 104 GLU A O 1
ATOM 820 N N . LEU A 1 105 ? -2.423 6.096 -16.461 1.00 91.50 105 LEU A N 1
ATOM 821 C CA . LEU A 1 105 ? -2.134 4.724 -16.050 1.00 91.50 105 LEU A CA 1
ATOM 822 C C . LEU A 1 105 ? -2.181 4.537 -14.527 1.00 91.50 105 LEU A C 1
ATOM 824 O O . LEU A 1 105 ? -2.584 3.476 -14.042 1.00 91.50 105 LEU A O 1
ATOM 828 N N . THR A 1 106 ? -1.787 5.558 -13.763 1.00 90.94 106 THR A N 1
ATOM 829 C CA . THR A 1 106 ? -1.879 5.547 -12.298 1.00 90.94 106 THR A CA 1
ATOM 830 C C . THR A 1 106 ? -3.334 5.632 -11.841 1.00 90.94 106 THR A C 1
ATOM 832 O O . THR A 1 106 ? -3.728 4.912 -10.922 1.00 90.94 106 THR A O 1
ATOM 835 N N . ALA A 1 107 ? -4.151 6.470 -12.486 1.00 92.00 107 ALA A N 1
ATOM 836 C CA . ALA A 1 107 ? -5.577 6.564 -12.196 1.00 92.00 107 ALA A CA 1
ATOM 837 C C . ALA A 1 107 ? -6.291 5.233 -12.477 1.00 92.00 107 ALA A C 1
ATOM 839 O O . ALA A 1 107 ? -6.992 4.721 -11.603 1.00 92.00 107 ALA A O 1
ATOM 840 N N . GLU A 1 108 ? -6.036 4.617 -13.635 1.00 92.62 108 GLU A N 1
ATOM 841 C CA . GLU A 1 108 ? -6.574 3.295 -13.977 1.00 92.62 108 GLU A CA 1
ATOM 842 C C . GLU A 1 108 ? -6.147 2.221 -12.969 1.00 92.62 108 GLU A C 1
ATOM 844 O O . GLU A 1 108 ? -6.947 1.372 -12.566 1.00 92.62 108 GLU A O 1
ATOM 849 N N . TRP A 1 109 ? -4.889 2.252 -12.524 1.00 94.19 109 TRP A N 1
ATOM 850 C CA . TRP A 1 109 ? -4.390 1.330 -11.509 1.00 94.19 109 TRP A CA 1
ATOM 851 C C . TRP A 1 109 ? -5.115 1.502 -10.164 1.00 94.19 109 TRP A C 1
ATOM 853 O O . TRP A 1 109 ? -5.572 0.512 -9.590 1.00 94.19 109 TRP A O 1
ATOM 863 N N . LEU A 1 110 ? -5.304 2.738 -9.689 1.00 93.25 110 LEU A N 1
ATOM 864 C CA . LEU A 1 110 ? -6.051 3.028 -8.457 1.00 93.25 110 LEU A CA 1
ATOM 865 C C . LEU A 1 110 ? -7.512 2.573 -8.539 1.00 93.25 110 LEU A C 1
ATOM 867 O O . LEU A 1 110 ? -8.026 1.972 -7.591 1.00 93.25 110 LEU A O 1
ATOM 871 N N . GLU A 1 111 ? -8.169 2.817 -9.675 1.00 92.62 111 GLU A N 1
ATOM 872 C CA . GLU A 1 111 ? -9.538 2.362 -9.926 1.00 92.62 111 GLU A CA 1
ATOM 873 C C . GLU A 1 111 ? -9.634 0.832 -9.901 1.00 92.62 111 GLU A C 1
ATOM 875 O O . GLU A 1 111 ? -10.539 0.279 -9.271 1.00 92.62 111 GLU A O 1
ATOM 880 N N . ARG A 1 112 ? -8.667 0.130 -10.510 1.00 93.06 112 ARG A N 1
ATOM 881 C CA . ARG A 1 112 ? -8.591 -1.342 -10.490 1.00 93.06 112 ARG A CA 1
ATOM 882 C C . ARG A 1 112 ? -8.413 -1.911 -9.084 1.00 93.06 112 ARG A C 1
ATOM 884 O O . ARG A 1 112 ? -8.939 -2.988 -8.809 1.00 93.06 112 ARG A O 1
ATOM 891 N N . LEU A 1 113 ? -7.686 -1.220 -8.204 1.00 93.50 113 LEU A N 1
ATOM 892 C CA . LEU A 1 113 ? -7.516 -1.643 -6.811 1.00 93.50 113 LEU A CA 1
ATOM 893 C C . LEU A 1 113 ? -8.792 -1.469 -5.976 1.00 93.50 113 LEU A C 1
ATOM 895 O O . LEU A 1 113 ? -8.936 -2.136 -4.948 1.00 93.50 113 LEU A O 1
ATOM 899 N N . GLY A 1 114 ? -9.717 -0.601 -6.396 1.00 93.69 114 GLY A N 1
ATOM 900 C CA . GLY A 1 114 ? -10.965 -0.353 -5.676 1.00 93.69 114 GLY A CA 1
ATOM 901 C C . GLY A 1 114 ? -10.724 0.172 -4.259 1.00 93.69 114 GLY A C 1
ATOM 902 O O . GLY A 1 114 ? -11.317 -0.332 -3.307 1.00 93.69 114 GLY A O 1
ATOM 903 N N . VAL A 1 115 ? -9.795 1.121 -4.111 1.00 94.38 115 VAL A N 1
ATOM 904 C CA . VAL A 1 115 ? -9.487 1.750 -2.819 1.00 94.38 115 VAL A CA 1
ATOM 905 C C . VAL A 1 115 ? -10.501 2.848 -2.493 1.00 94.38 115 VAL A C 1
ATOM 907 O O . VAL A 1 115 ? -10.873 3.643 -3.352 1.00 94.38 115 VAL A O 1
ATOM 910 N N . ASP A 1 116 ? -10.925 2.916 -1.235 1.00 95.25 116 ASP A N 1
ATOM 911 C CA . ASP A 1 116 ? -11.853 3.930 -0.722 1.00 95.25 116 ASP A CA 1
ATOM 912 C C . ASP A 1 116 ? -11.129 5.214 -0.288 1.00 95.25 116 ASP A C 1
ATOM 914 O O . ASP A 1 116 ? -11.723 6.292 -0.233 1.00 95.25 116 ASP A O 1
ATO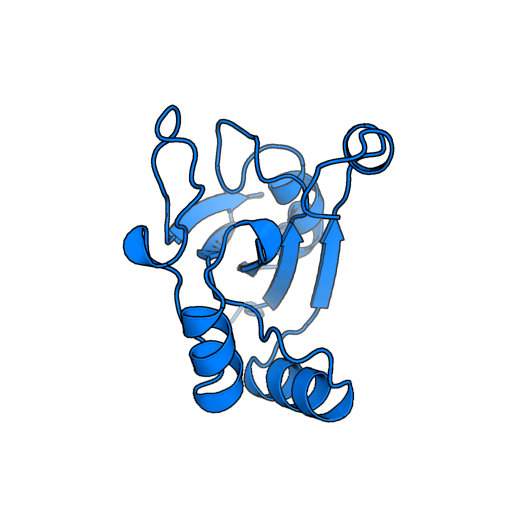M 918 N N . ALA A 1 117 ? -9.846 5.100 0.068 1.00 92.81 117 ALA A N 1
ATOM 919 C CA . ALA A 1 117 ? -9.027 6.211 0.534 1.00 92.81 117 ALA A CA 1
ATOM 920 C C . ALA A 1 117 ? -7.542 6.009 0.216 1.00 92.81 117 ALA A C 1
ATOM 922 O O . ALA A 1 117 ? -7.041 4.884 0.168 1.00 92.81 117 ALA A O 1
ATOM 923 N N . VAL A 1 118 ? -6.830 7.129 0.074 1.00 91.81 118 VAL A N 1
ATOM 924 C CA . VAL A 1 118 ? -5.375 7.179 -0.091 1.00 91.81 118 VAL A CA 1
ATOM 925 C C . VAL A 1 118 ? -4.778 8.056 1.003 1.00 91.81 118 VAL A C 1
ATOM 927 O O . VAL A 1 118 ? -5.171 9.210 1.175 1.00 91.81 118 VAL A O 1
ATOM 930 N N . TYR A 1 119 ? -3.805 7.514 1.726 1.00 89.69 119 TYR A N 1
ATOM 931 C CA . TYR A 1 119 ? -2.973 8.239 2.673 1.00 89.69 119 TYR A CA 1
ATOM 932 C C . TYR A 1 119 ? -1.535 8.280 2.175 1.00 89.69 119 TYR A C 1
ATOM 934 O O . TYR A 1 119 ? -0.961 7.255 1.817 1.00 89.69 119 TYR A O 1
ATOM 942 N N . CYS A 1 120 ? -0.935 9.465 2.219 1.00 83.00 120 CYS A N 1
ATOM 943 C CA . CYS A 1 120 ? 0.493 9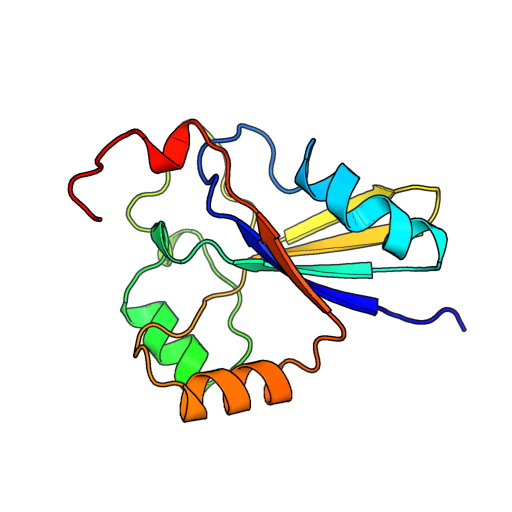.644 1.993 1.00 83.00 120 CYS A CA 1
ATOM 944 C C . CYS A 1 120 ? 1.125 10.080 3.309 1.00 83.00 120 CYS A C 1
ATOM 946 O O . CYS A 1 120 ? 0.855 11.182 3.795 1.00 83.00 120 CYS A O 1
ATOM 948 N N . SER A 1 121 ? 1.949 9.217 3.895 1.00 76.00 121 SER A N 1
ATOM 949 C CA . SER A 1 121 ? 2.664 9.526 5.127 1.00 76.00 121 SER A CA 1
ATOM 950 C C . SER A 1 121 ? 4.142 9.756 4.844 1.00 76.00 121 SER A C 1
ATOM 952 O O . SER A 1 121 ? 4.833 8.908 4.286 1.00 76.00 121 SER A O 1
ATOM 954 N N . GLY A 1 122 ? 4.634 10.909 5.290 1.00 66.44 122 GLY A N 1
ATOM 955 C CA . GLY A 1 122 ? 6.050 11.247 5.314 1.00 66.44 122 GLY A CA 1
ATOM 956 C C . GLY A 1 122 ? 6.414 11.907 6.642 1.00 66.44 122 GLY A C 1
ATOM 957 O O . GLY A 1 122 ? 5.574 12.492 7.324 1.00 66.44 122 GLY A O 1
ATOM 958 N N . SER A 1 123 ? 7.683 11.818 7.026 1.00 59.41 123 SER A N 1
ATOM 959 C CA . SER A 1 123 ? 8.239 12.483 8.206 1.00 59.41 123 SER A CA 1
ATOM 960 C C . SER A 1 123 ? 9.149 13.608 7.757 1.00 59.41 123 SER A C 1
ATOM 962 O O . SER A 1 123 ? 10.000 13.403 6.894 1.00 59.41 123 SER A O 1
ATOM 964 N N . ARG A 1 124 ? 9.049 14.763 8.428 1.00 52.41 124 ARG A N 1
ATOM 965 C CA . ARG A 1 124 ? 9.925 15.926 8.217 1.00 52.41 124 ARG A CA 1
ATOM 966 C C . ARG A 1 124 ? 11.420 15.575 8.274 1.00 52.41 124 ARG A C 1
ATOM 968 O O . ARG A 1 124 ? 12.199 16.265 7.634 1.00 52.41 124 ARG A O 1
ATOM 975 N N . ARG A 1 125 ? 11.816 14.534 9.024 1.00 49.59 125 ARG A N 1
ATOM 976 C CA . ARG A 1 125 ? 13.221 14.091 9.114 1.00 49.59 125 ARG A CA 1
ATOM 977 C C . ARG A 1 125 ? 13.748 13.487 7.806 1.00 49.59 125 ARG A C 1
ATOM 979 O O . ARG A 1 125 ? 14.886 13.778 7.461 1.00 49.59 125 ARG A O 1
ATOM 986 N N . ASN A 1 126 ? 12.925 12.741 7.068 1.00 48.59 126 ASN A N 1
ATOM 987 C CA . ASN A 1 126 ? 13.352 12.060 5.838 1.00 48.59 126 ASN A CA 1
ATOM 988 C C . ASN A 1 126 ? 13.340 13.003 4.629 1.00 48.59 126 ASN A C 1
ATOM 990 O O . ASN A 1 126 ? 14.198 12.902 3.771 1.00 48.59 126 ASN A O 1
ATOM 994 N N . VAL A 1 127 ? 12.451 14.004 4.604 1.00 46.34 127 VAL A N 1
ATOM 995 C CA . VAL A 1 127 ? 12.430 15.027 3.532 1.00 46.34 127 VAL A CA 1
ATOM 996 C C . VAL A 1 127 ? 13.586 16.037 3.627 1.00 46.34 127 VAL A C 1
ATOM 998 O O . VAL A 1 127 ? 13.725 16.893 2.760 1.00 46.34 127 VAL A O 1
ATOM 1001 N N . SER A 1 128 ? 14.379 15.999 4.706 1.00 43.81 128 SER A N 1
ATOM 1002 C CA . SER A 1 128 ? 15.523 16.901 4.918 1.00 43.81 128 SER A CA 1
ATOM 1003 C C . SER A 1 128 ? 16.889 16.246 4.720 1.00 43.81 128 SER A C 1
ATOM 1005 O O . SER A 1 128 ? 17.898 16.944 4.804 1.00 43.81 128 SER A O 1
ATOM 1007 N N . ILE A 1 129 ? 16.929 14.932 4.496 1.00 50.28 129 ILE A N 1
ATOM 1008 C CA . ILE A 1 129 ? 18.157 14.189 4.218 1.00 50.28 129 ILE A CA 1
ATOM 1009 C C . ILE A 1 129 ? 18.129 13.872 2.728 1.00 50.28 129 ILE A C 1
ATOM 1011 O O . ILE A 1 129 ? 17.194 13.246 2.245 1.00 50.28 129 ILE A O 1
ATOM 1015 N N . TRP A 1 130 ? 19.106 14.403 2.000 1.00 47.44 130 TRP A N 1
ATOM 1016 C CA . TRP A 1 130 ? 19.314 14.052 0.603 1.00 47.44 130 TRP A CA 1
ATOM 1017 C C . TRP A 1 130 ? 19.861 12.627 0.561 1.00 47.44 130 TRP A C 1
ATOM 1019 O O . TRP A 1 130 ? 20.916 12.372 1.138 1.00 47.44 130 TRP A O 1
ATOM 1029 N N . GLU A 1 131 ? 19.135 11.725 -0.084 1.00 53.44 131 GLU A N 1
ATOM 1030 C CA . GLU A 1 131 ? 19.575 10.360 -0.350 1.00 53.44 131 GLU A CA 1
ATOM 1031 C C . GLU A 1 131 ? 19.999 10.280 -1.817 1.00 53.44 131 GLU A C 1
ATOM 1033 O O . GLU A 1 131 ? 19.373 10.914 -2.663 1.00 53.44 131 GLU A O 1
ATOM 1038 N N . ASP A 1 132 ? 21.027 9.495 -2.140 1.00 47.75 132 ASP A N 1
ATOM 1039 C CA . ASP A 1 132 ? 21.587 9.426 -3.503 1.00 47.75 132 ASP A CA 1
ATOM 1040 C C . ASP A 1 132 ? 20.587 8.922 -4.570 1.00 47.75 132 ASP A C 1
ATOM 1042 O O . ASP A 1 132 ? 20.858 9.019 -5.767 1.00 47.75 132 ASP A O 1
ATOM 1046 N N . TRP A 1 133 ? 19.439 8.380 -4.148 1.00 51.47 133 TRP A N 1
ATOM 1047 C CA . TRP A 1 133 ? 18.360 7.885 -5.007 1.00 51.47 133 TRP A CA 1
ATOM 1048 C C . TRP A 1 133 ? 17.208 8.886 -5.235 1.00 51.47 133 TRP A C 1
ATOM 1050 O O . TRP A 1 133 ? 16.328 8.588 -6.046 1.00 51.47 133 TRP A O 1
ATOM 1060 N N . MET A 1 134 ? 17.190 10.035 -4.539 1.00 44.47 134 MET A N 1
ATOM 1061 C CA . MET A 1 134 ? 16.256 11.156 -4.777 1.00 44.47 134 MET A CA 1
ATOM 1062 C C . MET A 1 134 ? 16.793 12.132 -5.828 1.00 44.47 134 MET A C 1
ATOM 1064 O O . MET A 1 134 ? 15.951 12.693 -6.568 1.00 44.47 134 MET A O 1
#